Protein AF-A0A2G2F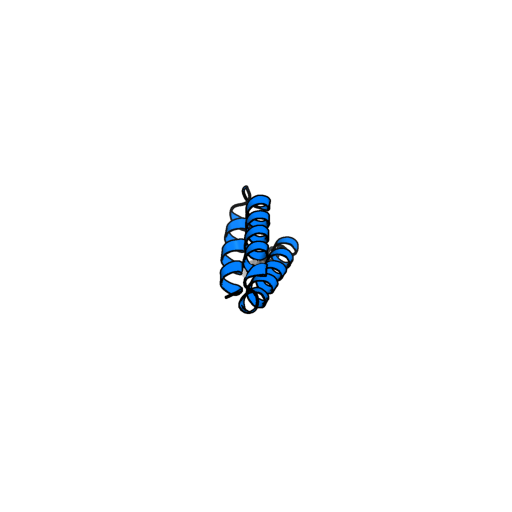CT8-F1 (afdb_monomer_lite)

Sequence (75 aa):
MLKYLFGIIVVSSLASCEDPELNELMDDYCDCINTSKYDQSSNFECIELMDSIQKKYENQPRKLNKVLEKTNECY

pLDDT: mean 81.36, std 16.37, range [42.75, 97.56]

Foldseek 3Di:
DDDDPPPPPPPPPPPVPDDVVLVVLLVVLLVLVVVCVPPVVSVVVSVVSLVVLCVVCVVPVVSNVVSVVSVVVSD

Secondary structure (DSSP, 8-state):
-------------------HHHHHHHHHHHHHHHHHTS-TTHHHHHHHHHHHHHHHTTT-HHHHHHHHHHHHHT-

Radius of gyration: 20.3 Å; chains: 1; bounding box: 43×60×34 Å

Structure (mmCIF, N/CA/C/O backbone):
data_AF-A0A2G2FCT8-F1
#
_entry.id   AF-A0A2G2FCT8-F1
#
loop_
_atom_site.group_PDB
_atom_site.id
_atom_site.type_symbol
_atom_site.label_atom_id
_atom_site.label_alt_id
_atom_site.label_comp_id
_atom_site.label_asym_id
_atom_site.label_entity_id
_atom_site.label_seq_id
_atom_site.pdbx_PDB_ins_code
_atom_site.Cartn_x
_atom_site.Cartn_y
_atom_site.Cartn_z
_atom_site.occupancy
_atom_site.B_iso_or_equiv
_atom_site.auth_seq_id
_atom_site.auth_comp_id
_atom_site.auth_asym_id
_atom_site.auth_atom_id
_atom_site.pdbx_PDB_model_num
ATOM 1 N N . MET A 1 1 ? -30.370 -50.909 20.973 1.00 49.78 1 MET A N 1
ATOM 2 C CA . MET A 1 1 ? -29.357 -49.861 21.213 1.00 49.78 1 MET A CA 1
ATOM 3 C C . MET A 1 1 ? -28.626 -49.605 19.907 1.00 49.78 1 MET A C 1
ATOM 5 O O . MET A 1 1 ? -27.905 -50.494 19.488 1.00 49.78 1 MET A O 1
ATOM 9 N N . LEU A 1 2 ? -28.806 -48.449 19.267 1.00 42.75 2 LEU A N 1
ATOM 10 C CA . LEU A 1 2 ? -27.757 -47.858 18.426 1.00 42.75 2 LEU A CA 1
ATOM 11 C C . LEU A 1 2 ? -28.068 -46.369 18.240 1.00 42.75 2 LEU A C 1
ATOM 13 O O . LEU A 1 2 ? -28.984 -45.981 17.523 1.00 42.75 2 LEU A O 1
ATOM 17 N N . LYS A 1 3 ? -27.353 -45.555 19.019 1.00 54.03 3 LYS A N 1
ATOM 18 C CA . LYS A 1 3 ? -27.370 -44.095 18.988 1.00 54.03 3 LYS A CA 1
ATOM 19 C C . LYS A 1 3 ? -26.638 -43.648 17.721 1.00 54.03 3 LYS A C 1
ATOM 21 O O . LYS A 1 3 ? -25.419 -43.759 17.679 1.00 54.03 3 LYS A O 1
ATOM 26 N N . TYR A 1 4 ? -27.347 -43.119 16.730 1.00 57.84 4 TYR A N 1
ATOM 27 C CA . TYR A 1 4 ? -26.719 -42.350 15.654 1.00 57.84 4 TYR A CA 1
ATOM 28 C C . TYR A 1 4 ? -26.868 -40.865 15.976 1.00 57.84 4 TYR A C 1
ATOM 30 O O . TYR A 1 4 ? -27.856 -40.223 15.633 1.00 57.84 4 TYR A O 1
ATOM 38 N N . LEU A 1 5 ? -25.882 -40.340 16.705 1.00 56.91 5 LEU A N 1
ATOM 39 C CA . LEU A 1 5 ? -25.624 -38.908 16.789 1.00 56.91 5 LEU A CA 1
ATOM 40 C C . LEU A 1 5 ? -25.124 -38.467 15.410 1.00 56.91 5 LEU A C 1
ATOM 42 O O . LEU A 1 5 ? -23.940 -38.594 15.105 1.00 56.91 5 LEU A O 1
ATOM 46 N N . PHE A 1 6 ? -26.034 -37.983 14.566 1.00 56.41 6 PHE A N 1
ATOM 47 C CA . PHE A 1 6 ? -25.676 -37.194 13.392 1.00 56.41 6 PHE A CA 1
ATOM 48 C C . PHE A 1 6 ? -25.122 -35.859 13.899 1.00 56.41 6 PHE A C 1
ATOM 50 O O . PHE A 1 6 ? -25.851 -34.897 14.131 1.00 56.41 6 PHE A O 1
ATOM 57 N N . GLY A 1 7 ? -23.817 -35.851 14.172 1.00 55.22 7 GLY A N 1
ATOM 58 C CA . GLY A 1 7 ? -23.061 -34.644 14.449 1.00 55.22 7 GLY A CA 1
ATOM 59 C C . GLY A 1 7 ? -23.101 -33.762 13.212 1.00 55.22 7 GLY A C 1
ATOM 60 O O . GLY A 1 7 ? -22.500 -34.090 12.192 1.00 55.22 7 GLY A O 1
ATOM 61 N N . ILE A 1 8 ? -23.836 -32.657 13.299 1.00 61.91 8 ILE A N 1
ATOM 62 C CA . ILE A 1 8 ? -23.780 -31.582 12.316 1.00 61.91 8 ILE A CA 1
ATOM 63 C C . ILE A 1 8 ? -22.394 -30.956 12.471 1.00 61.91 8 ILE A C 1
ATOM 65 O O . ILE A 1 8 ? -22.172 -30.097 13.322 1.00 61.91 8 ILE A O 1
ATOM 69 N N . ILE A 1 9 ? -21.437 -31.441 11.682 1.00 61.03 9 ILE A N 1
ATOM 70 C CA . ILE A 1 9 ? -20.170 -30.756 11.460 1.00 61.03 9 ILE A CA 1
ATOM 71 C C . ILE A 1 9 ? -20.537 -29.528 10.632 1.00 61.03 9 ILE A C 1
ATOM 73 O O . ILE A 1 9 ? -20.632 -29.587 9.408 1.00 61.03 9 ILE A O 1
ATOM 77 N N . VAL A 1 10 ? -20.820 -28.421 11.319 1.00 58.94 10 VAL A N 1
ATOM 78 C CA . VAL A 1 10 ? -20.821 -27.099 10.702 1.00 58.94 10 VAL A CA 1
ATOM 79 C C . VAL A 1 10 ? -19.375 -26.860 10.289 1.00 58.94 10 VAL A C 1
ATOM 81 O O . VAL A 1 10 ? -18.541 -26.440 11.088 1.00 58.94 10 VAL A O 1
ATOM 84 N N . VAL A 1 11 ? -19.056 -27.231 9.050 1.00 60.03 11 VAL A N 1
ATOM 85 C CA . VAL A 1 11 ? -17.861 -26.763 8.361 1.00 60.03 11 VAL A CA 1
ATOM 86 C C . VAL A 1 11 ? -18.069 -25.265 8.218 1.00 60.03 11 VAL A C 1
ATOM 88 O O . VAL A 1 11 ? -18.716 -24.795 7.286 1.00 60.03 11 VAL A O 1
ATOM 91 N N . SER A 1 12 ? -17.594 -24.524 9.214 1.00 53.31 12 SER A N 1
ATOM 92 C CA . SER A 1 12 ? -17.387 -23.091 9.134 1.00 53.31 12 SER A CA 1
ATOM 93 C C . SER A 1 12 ? -16.381 -22.887 8.015 1.00 53.31 12 SER A C 1
ATOM 95 O O . SER A 1 12 ? -15.173 -22.930 8.239 1.00 53.31 12 SER A O 1
ATOM 97 N N . SER A 1 13 ? -16.876 -22.758 6.785 1.00 51.16 13 SER A N 1
ATOM 98 C CA . SER A 1 13 ? -16.108 -22.219 5.681 1.00 51.16 13 SER A CA 1
ATOM 99 C C . SER A 1 13 ? -15.588 -20.880 6.172 1.00 51.16 13 SER A C 1
ATOM 101 O O . SER A 1 13 ? -16.348 -19.917 6.299 1.00 51.16 13 SER A O 1
ATOM 103 N N . LEU A 1 14 ? -14.306 -20.867 6.529 1.00 49.09 14 LEU A N 1
ATOM 104 C CA . LEU A 1 14 ? -13.483 -19.684 6.653 1.00 49.09 14 LEU A CA 1
ATOM 105 C C . LEU A 1 14 ? -13.521 -19.032 5.272 1.00 49.09 14 LEU A C 1
ATOM 107 O O . LEU A 1 14 ? -12.630 -19.236 4.455 1.00 49.09 14 LEU A O 1
ATOM 111 N N . ALA A 1 15 ? -14.614 -18.332 4.968 1.00 52.41 15 ALA A N 1
ATOM 112 C CA . ALA A 1 15 ? -14.609 -17.325 3.939 1.00 52.41 15 ALA A CA 1
ATOM 113 C C . ALA A 1 15 ? -13.507 -16.384 4.402 1.00 52.41 15 ALA A C 1
ATOM 115 O O . ALA A 1 15 ? -13.671 -15.664 5.389 1.00 52.41 15 ALA A O 1
ATOM 116 N N . SER A 1 16 ? -12.333 -16.523 3.786 1.00 55.75 16 SER A N 1
ATOM 117 C CA . SER A 1 16 ? -11.315 -15.494 3.819 1.00 55.75 16 SER A CA 1
ATOM 118 C C . SER A 1 16 ? -12.083 -14.210 3.562 1.00 55.75 16 SER A C 1
ATOM 120 O O . SER A 1 16 ? -12.706 -14.070 2.509 1.00 55.75 16 SER A O 1
ATOM 122 N N . CYS A 1 17 ? -12.181 -13.357 4.581 1.00 62.69 17 CYS A N 1
ATOM 123 C CA . CYS A 1 17 ? -12.734 -12.025 4.435 1.00 62.69 17 CYS A CA 1
ATOM 124 C C . CYS A 1 17 ? -11.750 -11.271 3.538 1.00 62.69 17 CYS A C 1
ATOM 126 O O . CYS A 1 17 ? -10.859 -10.561 4.015 1.00 62.69 17 CYS A O 1
ATOM 128 N N . GLU A 1 18 ? -11.828 -11.543 2.239 1.00 71.62 18 GLU A N 1
ATOM 129 C CA . GLU A 1 18 ? -11.165 -10.770 1.217 1.00 71.62 18 GLU A CA 1
ATOM 130 C C . GLU A 1 18 ? -11.716 -9.358 1.302 1.00 71.62 18 GLU A C 1
ATOM 132 O O . GLU A 1 18 ? -12.918 -9.130 1.445 1.00 71.62 18 GLU A O 1
ATOM 137 N N . ASP A 1 19 ? -10.786 -8.419 1.304 1.00 86.06 19 ASP A N 1
ATOM 138 C CA . ASP A 1 19 ? -11.073 -7.002 1.341 1.00 86.06 19 ASP A CA 1
ATOM 139 C C . ASP A 1 19 ? -10.658 -6.485 -0.035 1.00 86.06 19 ASP A C 1
ATOM 141 O O . ASP A 1 19 ? -9.479 -6.181 -0.226 1.00 86.06 19 ASP A O 1
ATOM 145 N N . PRO A 1 20 ? -11.567 -6.5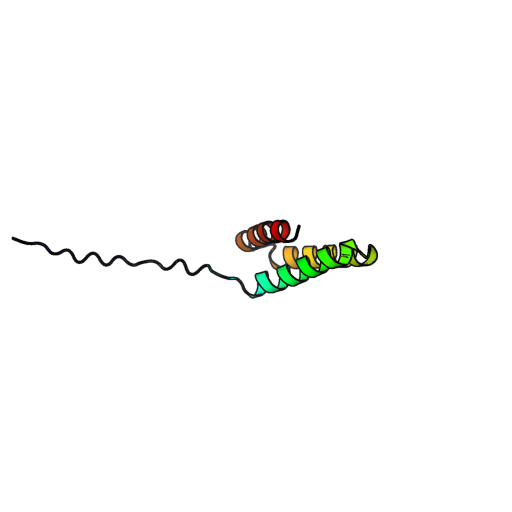32 -1.028 1.00 90.69 20 PRO A N 1
ATOM 146 C CA . PRO A 1 20 ? -11.220 -6.249 -2.416 1.00 90.69 20 PRO A CA 1
ATOM 147 C C . PRO A 1 20 ? -10.699 -4.821 -2.584 1.00 90.69 20 PRO A C 1
ATOM 149 O O . PRO A 1 20 ? -9.775 -4.610 -3.355 1.00 90.69 20 PRO A O 1
ATOM 152 N N . GLU A 1 21 ? -11.216 -3.876 -1.795 1.00 93.81 21 GLU A N 1
ATOM 153 C CA . GLU A 1 21 ? -10.739 -2.493 -1.779 1.00 93.81 21 GLU A CA 1
ATOM 154 C C . GLU A 1 21 ? -9.285 -2.408 -1.297 1.00 93.81 21 GLU A C 1
ATOM 156 O O . GLU A 1 21 ? -8.457 -1.756 -1.925 1.00 93.81 21 GLU A O 1
ATOM 161 N N . LEU A 1 22 ? -8.952 -3.075 -0.186 1.00 93.31 22 LEU A N 1
ATOM 162 C CA . LEU A 1 22 ? -7.574 -3.096 0.303 1.00 93.31 22 LEU A CA 1
ATOM 163 C C . LEU A 1 22 ? -6.635 -3.821 -0.672 1.00 93.31 22 LEU A C 1
ATOM 165 O O . LEU A 1 22 ? -5.480 -3.430 -0.798 1.00 93.31 22 LEU A O 1
ATOM 169 N N . ASN A 1 23 ? -7.105 -4.884 -1.326 1.00 92.81 23 ASN A N 1
ATOM 170 C CA . ASN A 1 23 ? -6.308 -5.598 -2.319 1.00 92.81 23 ASN A CA 1
ATOM 171 C C . ASN A 1 23 ? -5.957 -4.681 -3.497 1.00 92.81 23 ASN A C 1
ATOM 173 O O . ASN A 1 23 ? -4.779 -4.537 -3.785 1.00 92.81 23 ASN A O 1
ATOM 177 N N . GLU A 1 24 ? -6.948 -4.010 -4.087 1.00 95.38 24 GLU A N 1
ATOM 178 C CA . GLU A 1 24 ? -6.757 -3.092 -5.219 1.00 95.38 24 GLU A CA 1
ATOM 179 C C . GLU A 1 24 ? -5.778 -1.958 -4.875 1.00 95.38 24 GLU A C 1
ATOM 181 O O . GLU A 1 24 ? -4.819 -1.725 -5.601 1.00 95.38 24 GLU A O 1
ATOM 186 N N . LEU A 1 25 ? -5.930 -1.330 -3.703 1.00 95.75 25 LEU A N 1
ATOM 187 C CA . LEU A 1 25 ? -5.010 -0.276 -3.253 1.00 95.75 25 LEU A CA 1
ATOM 188 C C . LEU A 1 25 ? -3.567 -0.768 -3.071 1.00 95.75 25 LEU A C 1
ATOM 190 O O . LEU A 1 25 ? -2.617 -0.016 -3.288 1.00 95.75 25 LEU A O 1
ATOM 194 N N . MET A 1 26 ? -3.393 -2.007 -2.611 1.00 95.75 26 MET A N 1
ATOM 195 C CA . MET A 1 26 ? -2.066 -2.593 -2.439 1.00 95.75 26 MET A CA 1
ATOM 196 C C . MET A 1 26 ? -1.458 -3.040 -3.768 1.00 95.75 26 MET A C 1
ATOM 198 O O . MET A 1 26 ? -0.242 -2.941 -3.912 1.00 95.75 26 MET A O 1
ATOM 202 N N . ASP A 1 27 ? -2.277 -3.474 -4.727 1.00 94.81 27 ASP A N 1
ATOM 203 C CA . ASP A 1 27 ? -1.837 -3.788 -6.087 1.00 94.81 27 ASP A CA 1
ATOM 204 C C . ASP A 1 27 ? -1.309 -2.513 -6.775 1.00 94.81 27 ASP A C 1
ATOM 206 O O . ASP A 1 27 ? -0.182 -2.516 -7.271 1.00 94.81 27 ASP A O 1
ATOM 210 N N . ASP A 1 28 ? -2.031 -1.388 -6.665 1.00 94.00 28 ASP A N 1
ATOM 211 C CA . ASP A 1 28 ? -1.579 -0.074 -7.153 1.00 94.00 28 ASP A CA 1
ATOM 212 C C . ASP A 1 28 ? -0.234 0.346 -6.528 1.00 94.00 28 ASP A C 1
ATOM 214 O O . ASP A 1 28 ? 0.669 0.851 -7.204 1.00 94.00 28 ASP A O 1
ATOM 218 N N . TYR A 1 29 ? -0.067 0.120 -5.219 1.00 94.06 29 TYR A N 1
ATOM 219 C CA . TYR A 1 29 ? 1.194 0.396 -4.529 1.00 94.06 29 TYR A CA 1
ATOM 220 C C . TYR A 1 29 ? 2.337 -0.507 -5.013 1.00 94.06 29 TYR A C 1
ATOM 222 O O . TYR A 1 29 ? 3.445 -0.012 -5.254 1.00 94.06 29 TYR A O 1
ATOM 230 N N . CYS A 1 30 ? 2.093 -1.811 -5.175 1.00 92.94 30 CYS A N 1
ATOM 231 C CA . CYS A 1 30 ? 3.100 -2.737 -5.688 1.00 92.94 30 CYS A CA 1
ATOM 232 C C . CYS A 1 30 ? 3.537 -2.346 -7.110 1.00 92.94 30 CYS A C 1
ATOM 234 O O . CYS A 1 30 ? 4.734 -2.359 -7.409 1.00 92.94 30 CYS A O 1
ATOM 236 N N . ASP A 1 31 ? 2.594 -1.966 -7.974 1.00 91.88 31 ASP A N 1
ATOM 237 C CA . ASP A 1 31 ? 2.878 -1.510 -9.336 1.00 91.88 31 ASP A CA 1
ATOM 238 C C . ASP A 1 31 ? 3.714 -0.226 -9.337 1.00 91.88 31 ASP A C 1
ATOM 240 O O . ASP A 1 31 ? 4.690 -0.114 -10.093 1.00 91.88 31 ASP A O 1
ATOM 244 N N . CYS A 1 32 ? 3.402 0.706 -8.433 1.00 91.69 32 CYS A N 1
ATOM 245 C CA . CYS A 1 32 ? 4.184 1.920 -8.233 1.00 91.69 32 CYS A CA 1
ATOM 246 C C . CYS A 1 32 ? 5.641 1.598 -7.861 1.00 91.69 32 CYS A C 1
ATOM 248 O O . CYS A 1 32 ? 6.560 2.014 -8.568 1.00 91.69 32 CYS A O 1
ATOM 250 N N . ILE A 1 33 ? 5.867 0.804 -6.804 1.00 89.00 33 ILE A N 1
ATOM 251 C CA . ILE A 1 33 ? 7.219 0.442 -6.332 1.00 89.00 33 ILE A CA 1
ATOM 252 C C . ILE A 1 33 ? 8.006 -0.330 -7.397 1.00 89.00 33 ILE A C 1
ATOM 254 O O . ILE A 1 33 ? 9.218 -0.153 -7.548 1.00 89.00 33 ILE A O 1
ATOM 258 N N . ASN A 1 34 ? 7.342 -1.204 -8.153 1.00 87.88 34 ASN A N 1
ATOM 259 C CA . ASN A 1 34 ? 8.000 -1.959 -9.214 1.00 87.88 34 ASN A CA 1
ATOM 260 C C . ASN A 1 34 ? 8.407 -1.076 -10.395 1.00 87.88 34 ASN A C 1
ATOM 262 O O . ASN A 1 34 ? 9.464 -1.303 -10.988 1.00 87.88 34 ASN A O 1
ATOM 266 N N . THR A 1 35 ? 7.622 -0.044 -10.699 1.00 84.62 35 THR A N 1
ATOM 267 C CA . THR A 1 35 ? 7.933 0.933 -11.748 1.00 84.62 35 THR A CA 1
ATOM 268 C C . THR A 1 35 ? 9.011 1.923 -11.294 1.00 84.62 35 THR A C 1
ATOM 270 O O . THR A 1 35 ? 9.932 2.231 -12.055 1.00 84.62 35 THR A O 1
ATOM 273 N N . SER A 1 36 ? 8.974 2.360 -10.031 1.00 79.44 36 SER A N 1
ATOM 274 C CA . SER A 1 36 ? 9.917 3.334 -9.465 1.00 79.44 36 SER A CA 1
ATOM 275 C C . SER A 1 36 ? 11.345 2.801 -9.294 1.00 79.44 36 SER A C 1
ATOM 277 O O . SER A 1 36 ? 12.297 3.578 -9.185 1.00 79.44 36 SER A O 1
ATOM 279 N N . LYS A 1 37 ? 11.548 1.476 -9.370 1.00 70.69 37 LYS A N 1
ATOM 280 C CA . LYS A 1 37 ? 12.887 0.865 -9.507 1.00 70.69 37 LYS A CA 1
ATOM 281 C C . LYS A 1 37 ? 13.677 1.444 -10.691 1.00 70.69 37 LYS A C 1
ATOM 283 O O . LYS A 1 37 ? 14.907 1.446 -10.649 1.00 70.69 37 LYS A O 1
ATOM 288 N N . TYR A 1 38 ? 12.992 1.935 -11.725 1.00 68.69 38 TYR A N 1
ATOM 289 C CA . TYR A 1 38 ? 13.601 2.469 -12.944 1.00 68.69 38 TYR A CA 1
ATOM 290 C C . TYR A 1 38 ? 13.539 4.004 -13.051 1.00 68.69 38 TYR A C 1
ATOM 292 O O . TYR A 1 38 ? 14.232 4.566 -13.899 1.00 68.69 38 TYR A O 1
ATOM 300 N N . ASP A 1 39 ? 12.775 4.681 -12.185 1.00 69.06 39 ASP A N 1
ATOM 301 C CA . ASP A 1 39 ? 12.619 6.141 -12.159 1.00 69.06 39 ASP A CA 1
ATOM 302 C C . ASP A 1 39 ? 12.548 6.656 -10.709 1.00 69.06 39 ASP A C 1
ATOM 304 O O . ASP A 1 39 ? 11.620 6.368 -9.961 1.00 69.06 39 ASP A O 1
ATOM 308 N N . GLN A 1 40 ? 13.548 7.431 -10.280 1.00 64.88 40 GLN A N 1
ATOM 309 C CA . GLN A 1 40 ? 13.608 7.919 -8.899 1.00 64.88 40 GLN A CA 1
ATOM 310 C C . GLN A 1 40 ? 12.500 8.918 -8.550 1.00 64.88 40 GLN A C 1
ATOM 312 O O . GLN A 1 40 ? 12.187 9.055 -7.366 1.00 64.88 40 GLN A O 1
ATOM 317 N N . SER A 1 41 ? 11.927 9.609 -9.540 1.00 66.00 41 SER A N 1
ATOM 318 C CA . SER A 1 41 ? 10.891 10.618 -9.304 1.00 66.00 41 SER A CA 1
ATOM 319 C C . SER A 1 41 ? 9.573 10.004 -8.818 1.00 66.00 41 SER A C 1
ATOM 321 O O . SER A 1 41 ? 8.908 10.592 -7.968 1.00 66.00 41 SER A O 1
ATOM 323 N N . SER A 1 42 ? 9.268 8.774 -9.236 1.00 71.00 42 SER A N 1
ATOM 324 C CA . SER A 1 42 ? 8.059 8.042 -8.840 1.00 71.00 42 SER A CA 1
ATOM 325 C C . SER A 1 42 ? 8.149 7.390 -7.458 1.00 71.00 42 SER A C 1
ATOM 327 O O . SER A 1 42 ? 7.127 7.020 -6.892 1.00 71.00 42 SER A O 1
ATOM 329 N N . ASN A 1 43 ? 9.331 7.326 -6.827 1.00 78.94 43 ASN A N 1
ATOM 330 C CA . ASN A 1 43 ? 9.433 6.828 -5.446 1.00 78.94 43 ASN A CA 1
ATOM 331 C C . ASN A 1 43 ? 8.654 7.693 -4.450 1.00 78.94 43 ASN A C 1
ATOM 333 O O . ASN A 1 43 ? 8.128 7.171 -3.469 1.00 78.94 43 ASN A O 1
ATOM 337 N N . PHE A 1 44 ? 8.593 9.006 -4.686 1.00 85.69 44 PHE A N 1
ATOM 338 C CA . PHE A 1 44 ? 7.851 9.909 -3.811 1.00 85.69 44 PHE A CA 1
ATOM 339 C C . PHE A 1 44 ? 6.342 9.655 -3.906 1.00 85.69 44 PHE A C 1
ATOM 341 O O . PHE A 1 44 ? 5.675 9.576 -2.880 1.00 85.69 44 PHE A O 1
ATOM 348 N N . GLU A 1 45 ? 5.832 9.403 -5.113 1.00 88.69 45 GLU A N 1
ATOM 349 C CA . GLU A 1 45 ? 4.425 9.060 -5.351 1.00 88.69 45 GLU A CA 1
ATOM 350 C C . GLU A 1 45 ? 4.036 7.752 -4.644 1.00 88.69 45 GLU A C 1
ATOM 352 O O . GLU A 1 45 ? 2.983 7.676 -4.013 1.00 88.69 45 GLU A O 1
ATOM 357 N N . CYS A 1 46 ? 4.913 6.740 -4.659 1.00 91.12 46 CYS A N 1
ATOM 358 C CA . CYS A 1 46 ? 4.643 5.480 -3.958 1.00 91.12 46 CYS A CA 1
ATOM 359 C C . CYS A 1 46 ? 4.618 5.649 -2.432 1.00 91.12 46 CYS A C 1
ATOM 361 O O . CYS A 1 46 ? 3.852 4.967 -1.747 1.00 91.12 46 CYS A O 1
ATOM 363 N N . ILE A 1 47 ? 5.445 6.551 -1.888 1.00 91.44 47 ILE A N 1
ATOM 364 C CA . ILE A 1 47 ? 5.432 6.892 -0.458 1.00 91.44 47 ILE A CA 1
ATOM 365 C C . ILE A 1 47 ? 4.117 7.590 -0.100 1.00 91.44 47 ILE A C 1
ATOM 367 O O . ILE A 1 47 ? 3.453 7.171 0.845 1.00 91.44 47 ILE A O 1
ATOM 371 N N . GLU A 1 48 ? 3.701 8.593 -0.877 1.00 93.75 48 GLU A N 1
ATOM 372 C CA . GLU A 1 48 ? 2.431 9.296 -0.653 1.00 93.75 48 GLU A CA 1
ATOM 373 C C . GLU A 1 48 ? 1.222 8.353 -0.746 1.00 93.75 48 GLU A C 1
ATOM 375 O O . GLU A 1 48 ? 0.284 8.449 0.053 1.00 93.75 48 GLU A O 1
ATOM 380 N N . LEU A 1 49 ? 1.253 7.400 -1.683 1.00 94.81 49 LEU A N 1
ATOM 381 C CA . LEU A 1 49 ? 0.225 6.373 -1.813 1.00 94.81 49 LEU A CA 1
ATOM 382 C C . LEU A 1 49 ? 0.160 5.477 -0.566 1.00 94.81 49 LEU A C 1
ATOM 384 O O . LEU A 1 49 ? -0.925 5.262 -0.024 1.00 94.81 49 LEU A O 1
ATOM 388 N N . MET A 1 50 ? 1.304 5.004 -0.063 1.00 95.50 50 MET A N 1
ATOM 389 C CA . MET A 1 50 ? 1.358 4.211 1.170 1.00 95.50 50 MET A CA 1
ATOM 390 C C . MET A 1 50 ? 0.855 5.003 2.386 1.00 95.50 50 MET A C 1
ATOM 392 O O . MET A 1 50 ? 0.058 4.482 3.171 1.00 95.50 50 MET A O 1
ATOM 396 N N . ASP A 1 51 ? 1.252 6.269 2.523 1.00 96.19 51 ASP A N 1
ATOM 397 C CA . ASP A 1 51 ? 0.787 7.145 3.603 1.00 96.19 51 ASP A CA 1
ATOM 398 C C . ASP A 1 51 ? -0.739 7.327 3.558 1.00 96.19 51 ASP A C 1
ATOM 400 O O . ASP A 1 51 ? -1.414 7.246 4.589 1.00 96.19 51 ASP A O 1
ATOM 404 N N . SER A 1 52 ? -1.309 7.496 2.360 1.00 97.06 52 SER A N 1
ATOM 405 C CA . SER A 1 52 ? -2.760 7.559 2.145 1.00 97.06 52 SER A CA 1
ATOM 406 C C . SER A 1 52 ? -3.469 6.269 2.581 1.00 97.06 52 SER A C 1
ATOM 408 O O . SER A 1 52 ? -4.470 6.320 3.307 1.00 97.06 52 SER A O 1
ATOM 410 N N . ILE A 1 53 ? -2.930 5.100 2.213 1.00 96.50 53 ILE A N 1
ATOM 411 C CA . ILE A 1 53 ? -3.477 3.786 2.593 1.00 96.50 53 ILE A CA 1
ATOM 412 C C . ILE A 1 53 ? -3.441 3.601 4.115 1.00 96.50 53 ILE A C 1
ATOM 414 O O . ILE A 1 53 ? -4.452 3.234 4.726 1.00 96.50 53 ILE A O 1
ATOM 418 N N . GLN A 1 54 ? -2.306 3.891 4.754 1.00 96.31 54 GLN A N 1
ATOM 419 C CA . GLN A 1 54 ? -2.168 3.792 6.207 1.00 96.31 54 GLN A CA 1
ATOM 420 C C . GLN A 1 54 ? -3.110 4.760 6.924 1.00 96.31 54 GLN A C 1
ATOM 422 O O . GLN A 1 54 ? -3.767 4.370 7.891 1.00 96.31 54 GLN A O 1
ATOM 427 N N . LYS A 1 55 ? -3.252 5.991 6.416 1.00 97.56 55 LYS A N 1
ATOM 428 C CA . LYS A 1 55 ? -4.170 6.986 6.974 1.00 97.56 55 LYS A CA 1
ATOM 429 C C . LYS A 1 55 ? -5.627 6.536 6.881 1.00 97.56 55 LYS A C 1
ATOM 431 O O . LYS A 1 55 ? -6.368 6.662 7.856 1.00 97.56 55 LYS A O 1
ATOM 436 N N . LYS A 1 56 ? -6.040 5.961 5.746 1.00 96.81 56 LYS A N 1
ATOM 437 C CA . LYS A 1 56 ? -7.397 5.424 5.532 1.00 96.81 56 LYS A CA 1
ATOM 438 C C . LYS A 1 56 ? -7.762 4.338 6.547 1.00 96.81 56 LYS A C 1
ATOM 440 O O . LYS A 1 56 ? -8.912 4.259 6.989 1.00 96.81 56 LYS A O 1
ATOM 445 N N . TYR A 1 57 ? -6.790 3.515 6.935 1.00 96.12 57 TYR A N 1
ATOM 446 C CA . TYR A 1 57 ? -6.992 2.375 7.829 1.00 96.12 57 TYR A CA 1
ATOM 447 C C . TYR A 1 57 ? -6.402 2.565 9.235 1.00 96.12 57 TYR A C 1
ATOM 449 O O . TYR A 1 57 ? -6.333 1.599 9.994 1.00 96.12 57 TYR A O 1
ATOM 457 N N . GLU A 1 58 ? -6.066 3.797 9.633 1.00 95.88 58 GLU A N 1
ATOM 458 C CA . GLU A 1 58 ? -5.370 4.093 10.899 1.00 95.88 58 GLU A CA 1
ATOM 459 C C . GLU A 1 58 ? -6.117 3.587 12.147 1.00 95.88 58 GLU A C 1
ATOM 461 O O . GLU A 1 58 ? -5.510 3.155 13.124 1.00 95.88 58 GLU A O 1
ATOM 466 N N . ASN A 1 59 ? -7.451 3.561 12.089 1.00 97.00 59 ASN A N 1
ATOM 467 C CA . ASN A 1 59 ? -8.318 3.091 13.173 1.00 97.00 59 ASN A CA 1
ATOM 468 C C . ASN A 1 59 ? -8.767 1.628 12.993 1.00 97.00 59 ASN A C 1
ATOM 470 O O . ASN A 1 59 ? -9.677 1.160 13.678 1.00 97.00 59 ASN A O 1
ATOM 474 N N . GLN A 1 60 ? -8.160 0.897 12.053 1.00 95.38 60 GLN A N 1
ATOM 475 C CA . GLN A 1 60 ? -8.517 -0.475 11.691 1.00 95.38 60 GLN A CA 1
ATOM 476 C C . GLN A 1 60 ? -7.282 -1.391 11.769 1.00 95.38 60 GLN A C 1
ATOM 478 O O . GLN A 1 60 ? -6.761 -1.809 10.734 1.00 95.38 60 GLN A O 1
ATOM 483 N N . PRO A 1 61 ? -6.830 -1.788 12.979 1.00 94.00 61 PRO A N 1
ATOM 484 C CA . PRO A 1 61 ? -5.561 -2.504 13.169 1.00 94.00 61 PRO A CA 1
ATOM 485 C C . PRO A 1 61 ? -5.428 -3.791 12.348 1.00 94.00 61 PRO A C 1
ATOM 487 O O . PRO A 1 61 ? -4.351 -4.120 11.866 1.00 94.00 61 PRO A O 1
ATOM 490 N N . ARG A 1 62 ? -6.538 -4.514 12.141 1.00 92.50 62 ARG A N 1
ATOM 491 C CA . ARG A 1 62 ? -6.550 -5.719 11.297 1.00 92.50 62 ARG A CA 1
ATOM 492 C C . ARG A 1 62 ? -6.240 -5.407 9.833 1.00 92.50 62 ARG A C 1
ATOM 494 O O . ARG A 1 62 ? -5.521 -6.172 9.203 1.00 92.50 62 ARG A O 1
ATOM 501 N N . LYS A 1 63 ? -6.769 -4.299 9.303 1.00 93.38 63 LYS A N 1
ATOM 502 C CA . LYS A 1 63 ? -6.478 -3.857 7.934 1.00 93.38 63 LYS A CA 1
ATOM 503 C C . LYS A 1 63 ? -5.054 -3.322 7.829 1.00 93.38 63 LYS A C 1
ATOM 505 O O . LYS A 1 63 ? -4.366 -3.668 6.882 1.00 93.38 63 LYS A O 1
ATOM 510 N N . LEU A 1 64 ? -4.583 -2.582 8.835 1.00 94.75 64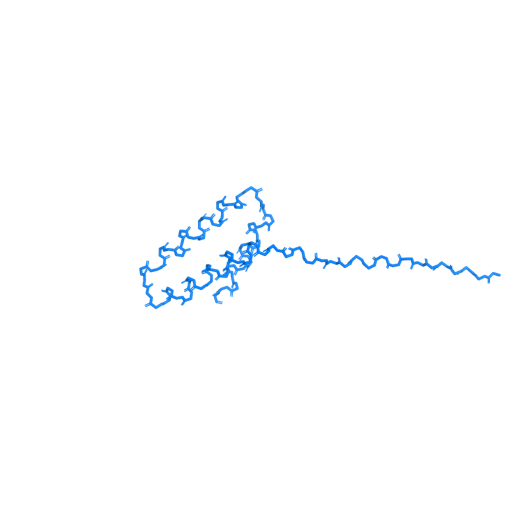 LEU A N 1
ATOM 511 C CA . LEU A 1 64 ? -3.204 -2.087 8.879 1.00 94.75 64 LEU A CA 1
ATOM 512 C C . LEU A 1 64 ? -2.174 -3.233 8.881 1.00 94.75 64 LEU A C 1
ATOM 514 O O . LEU A 1 64 ? -1.197 -3.186 8.144 1.00 94.75 64 LEU A O 1
ATOM 518 N N . ASN A 1 65 ? -2.422 -4.306 9.640 1.00 93.50 65 ASN A N 1
ATOM 519 C CA . ASN A 1 65 ? -1.573 -5.502 9.592 1.00 93.50 65 ASN A CA 1
ATOM 520 C C . ASN A 1 65 ? -1.556 -6.132 8.195 1.00 93.50 65 ASN A C 1
ATOM 522 O O . ASN A 1 65 ? -0.500 -6.521 7.713 1.00 93.50 65 ASN A O 1
ATOM 526 N N . LYS A 1 66 ? -2.708 -6.175 7.521 1.00 93.25 66 LYS A N 1
ATOM 527 C CA . LYS A 1 66 ? -2.813 -6.718 6.165 1.00 93.25 66 LYS A CA 1
ATOM 528 C C . LYS A 1 66 ? -2.123 -5.834 5.112 1.00 93.25 66 LYS A C 1
ATOM 530 O O . LYS A 1 66 ? -1.557 -6.369 4.166 1.00 93.25 66 LYS A O 1
ATOM 535 N N . VAL A 1 67 ? -2.097 -4.509 5.300 1.00 93.88 67 VAL A N 1
ATOM 536 C CA . VAL A 1 67 ? -1.251 -3.581 4.516 1.00 93.88 67 VAL A CA 1
ATOM 537 C C . VAL A 1 67 ? 0.224 -3.966 4.660 1.00 93.88 67 VAL A C 1
ATOM 539 O O . VAL A 1 67 ? 0.919 -4.098 3.656 1.00 93.88 67 VAL A O 1
ATOM 542 N N . LEU A 1 68 ? 0.702 -4.200 5.888 1.00 91.69 68 LEU A N 1
ATOM 543 C CA . LEU A 1 68 ? 2.092 -4.600 6.141 1.00 91.69 68 LEU A CA 1
ATOM 544 C C . LEU A 1 68 ? 2.428 -5.968 5.533 1.00 91.69 68 LEU A C 1
ATOM 546 O O . LEU A 1 68 ? 3.487 -6.119 4.931 1.00 91.69 68 LEU A O 1
ATOM 550 N N . GLU A 1 69 ? 1.533 -6.950 5.668 1.00 91.81 69 GLU A N 1
ATOM 551 C CA . GLU A 1 69 ? 1.679 -8.273 5.046 1.00 91.81 69 GLU A CA 1
ATOM 552 C C . GLU A 1 69 ? 1.861 -8.141 3.530 1.00 91.81 69 GLU A C 1
ATOM 554 O O . GLU A 1 69 ? 2.872 -8.593 2.998 1.00 91.81 69 GLU A O 1
ATOM 559 N N . LYS A 1 70 ? 0.955 -7.422 2.860 1.00 91.69 70 LYS A N 1
ATOM 560 C CA . LYS A 1 70 ? 0.989 -7.210 1.407 1.00 91.69 70 LYS A CA 1
ATOM 561 C C . LYS A 1 70 ? 2.161 -6.361 0.928 1.00 91.69 70 LYS A C 1
ATOM 563 O O . LYS A 1 70 ? 2.692 -6.608 -0.144 1.00 91.69 70 LYS A O 1
ATOM 568 N N . THR A 1 71 ? 2.608 -5.391 1.723 1.00 91.44 71 THR A N 1
ATOM 569 C CA . THR A 1 71 ? 3.789 -4.573 1.391 1.00 91.44 71 THR A CA 1
ATOM 570 C C . THR A 1 71 ? 5.028 -5.454 1.223 1.00 91.44 71 THR A C 1
ATOM 572 O O . THR A 1 71 ? 5.815 -5.235 0.310 1.00 91.44 71 THR A O 1
ATOM 575 N N . ASN A 1 72 ? 5.185 -6.483 2.065 1.00 87.06 72 ASN A N 1
ATOM 576 C CA . ASN A 1 72 ? 6.295 -7.432 1.949 1.00 87.06 72 ASN A CA 1
ATOM 577 C C . ASN A 1 72 ? 6.181 -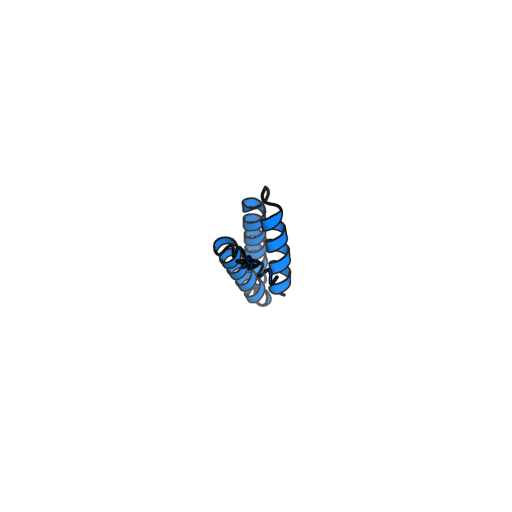8.341 0.715 1.00 87.06 72 ASN A C 1
ATOM 579 O O . ASN A 1 72 ? 7.196 -8.865 0.270 1.00 87.06 72 ASN A O 1
ATOM 583 N N . GLU A 1 73 ? 4.978 -8.532 0.168 1.00 89.00 73 GLU A N 1
ATOM 584 C CA . GLU A 1 73 ? 4.743 -9.312 -1.056 1.00 89.00 73 GLU A CA 1
ATOM 585 C C . GLU A 1 73 ? 5.115 -8.531 -2.330 1.00 89.00 73 GLU A C 1
ATOM 587 O O . GLU A 1 73 ? 5.342 -9.146 -3.370 1.00 89.00 73 GLU A O 1
ATOM 592 N N . CYS A 1 74 ? 5.219 -7.196 -2.264 1.00 85.19 74 CYS A N 1
ATOM 593 C CA . CYS A 1 74 ? 5.617 -6.359 -3.402 1.00 85.19 74 CYS A CA 1
ATOM 594 C C . CYS A 1 74 ? 7.133 -6.400 -3.715 1.00 85.19 74 CYS A C 1
ATOM 596 O O . CYS A 1 74 ? 7.538 -5.901 -4.771 1.00 85.19 74 CYS A O 1
ATOM 598 N N . TYR A 1 75 ? 7.973 -6.910 -2.800 1.00 69.19 75 TYR A N 1
ATOM 599 C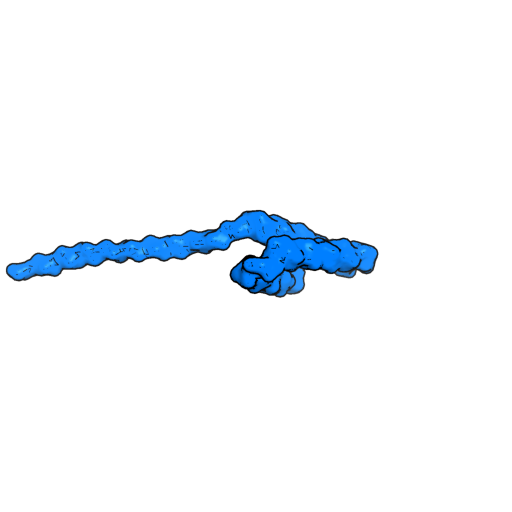 CA . TYR A 1 75 ? 9.444 -6.853 -2.881 1.00 69.19 75 TYR A CA 1
ATOM 600 C C . TYR A 1 75 ? 10.099 -8.122 -3.431 1.00 69.19 75 TYR A C 1
ATOM 602 O O . TYR A 1 75 ? 9.751 -9.234 -2.980 1.00 69.19 75 TYR A O 1
#

=== Feature glossary ===
The record interleaves many kinds of information about one protein. Here is each kind framed as the question it answers.

Q: What known structures does this most resemble?
A: Structural nearest neighbors (via Foldseek easy-search vs the PDB). Reported per hit: target PDB id, E-value, and alignment TM-score. A TM-score above ~0.5 is the conventional threshold for 'same fold'.

Q: Where is each backbone atom in 3D?
A: The mmCIF table is the protein's shape written out atom by atom. For each backbone N, Cα, C, and carbonyl O, it records an (x, y, z) coordinate triple in Å plus the residue type, chain letter, and residue number.

Q: What are the backbone torsion angles?
A: The φ/ψ torsion pair specifies the backbone conformation at each residue. φ rotates about the N–Cα bond, ψ about the Cα–C bond. Steric clashes forbid most of the (φ, ψ) plane — the allowed regions (α-helix basin, β-sheet basin, left-handed helix) are the Ramachandran-allowed regions.

Q: Which residues are buried vs exposed?
A: Solvent-accessible surface area (SASA) is the area in Å² traced out by the centre of a 1.4 Å probe sphere (a water molecule) rolled over the protein's van der Waals surface (Shrake–Rupley / Lee–Richards construction). Buried residues have near-zero SASA; fully exposed residues can exceed 200 Å². The total SASA scales roughly with the number of surface residues.

Q: How confident is the AlphaFold model at each residue?
A: pLDDT is the predicted lDDT-Cα score: AlphaFold's confidence that the local environment of each residue (all inter-atomic distances within 15 Å) is correctly placed. It is a per-residue number between 0 and 100, with higher meaning more reliable.

Q: What does the local fold look like, residue by residue?
A: 3Di is Foldseek's structural alphabet. Each residue is assigned one of twenty discrete states based on how its Cα sits relative to its spatial (not sequential) neighbors. Aligning 3Di strings finds structural homologs roughly as well as full 3D superposition, but orders of magnitude faster.

Q: How big and how compact is the whole molecule?
A: Radius of gyration (Rg) is the root-mean-square distance of Cα atoms from their centroid — a single number for overall size and compactness. A globular domain of N residues has Rg ≈ 2.2·N^0.38 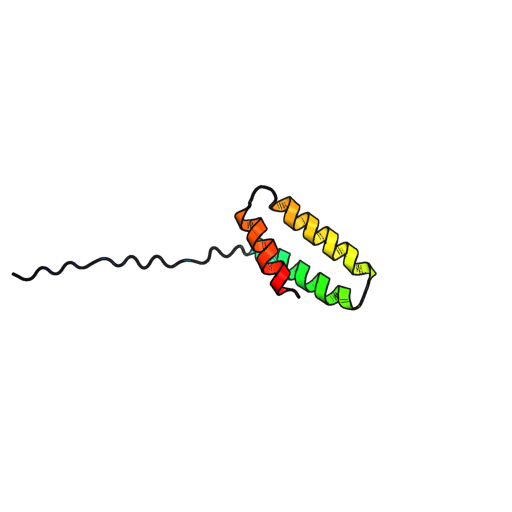Å; an extended or disordered chain has a much larger Rg. The Cα contact count is the number of residue pairs whose Cα atoms are within 8 Å and are more than four positions apart in sequence — a standard proxy for tertiary packing density. The bounding box is the smallest axis-aligned box enclosing all Cα atoms.

Q: Which residues are in helices, strands, or loops?
A: DSSP 8-state secondary structure assigns each residue one of H (α-helix), G (3₁₀-helix), I (π-helix), E (extended β-strand), B (isolated β-bridge), T (hydrogen-bonded turn), S (bend), or '-' (coil). The assignment is computed from backbone hydrogen-bond geometry via the Kabsch–Sander algorithm.

Q: How mobile is each atom in the crystal?
A: Crystallographic B-factors measure how much each atom's electron density is smeared out, in Å². They rise in mobile loops and surface residues and fall in the buried interior. In AlphaFold models this column is repurposed to hold pLDDT instead.

Q: What if only a Cα trace is available?
A: P-SEA three-state annotation labels each residue as helix, strand, or coil based purely on the geometry of the Cα trace. It serves as a fallback when the full backbone (and thus DSSP) is unavailable.

Q: What family and function is it annotated with?
A: Database cross-references. InterPro integrates a dozen domain/family signature databases into unified entries with residue-range hits. GO terms attach function/process/location labels with evidence codes. CATH codes position the fold in a four-level structural taxonomy. Organism is the NCBI-taxonomy species name.

Q: Are the domains correctly placed relative to each other?
A: Predicted Aligned Error (PAE) is an AlphaFold confidence matrix: entry (i, j) is the expected error in the position of residue j, in ångströms, when the prediction is superimposed on the true structure at residue i. Low PAE within a block of residues means that block is internally rigid and well-predicted; high PAE between two blocks means their relative placement is uncertain even if each block individually is confident.

Q: What do the diagnostic plots show?
A: Three diagnostic plots accompany the record. The Cα contact map visualizes the tertiary structure as a 2D adjacency matrix (8 Å cutoff, sequence-local contacts suppressed). The Ramachandran plot shows the distribution of backbone (φ, ψ) torsions, with points in the α and β basins reflecting secondary structure content. The PAE plot shows AlphaFold's inter-residue confidence as a color matrix.

Q: What is the amino-acid chain?
A: Primary structure: the covalent order of the twenty standard amino acids along the backbone. Two proteins with the same sequence will (almost always) fold to the same structure; two with 30% identity often share a fold but not the details.

Q: What do the rendered images show?
A: The six renders are orthographic views along the three Cartesian axes in both directions. Representation (cartoon, sticks, or surface) and color scheme (sequence-rainbow or by-chain) vary across proteins so the training set covers all the common visualization conventions.